Protein AF-A0A969E0C3-F1 (afdb_monomer_lite)

Foldseek 3Di:
DDPPPDCVVLVDDPVLVVVVVVVVVVVVLLVVQQPDAADAQPDDFQWKFKDFVNHTAWIDGNNRTPHHDDDDLPDQGQWIFIDGPNHTQWIDGSNHTRHHSCVNHPCVCVVVVVVRPDPPVPPPPPPPPPPDDDDDDD

Sequence (138 aa):
MSHALNLEDWSLSSSAIALLTQELEIISELAIARQRSPFPAGYTPAVIDVLFDDVLFIRSDRGQITFLRPCSPNYQPPFVKVRFDDQMALFLIQGEIVVNRIQAMAELDQLLGRLTPSPRSQSLLTSITSGDSSHGNG

Secondary structure (DSSP, 8-state):
------GGGG---HHHHHHHTT-HHHHHHHHHHHTSPPPPTT---SEEEEEETTEEEEEEETTEEEEE----TT---SEEEEEETTEEEEEEETTEEEEES-TT-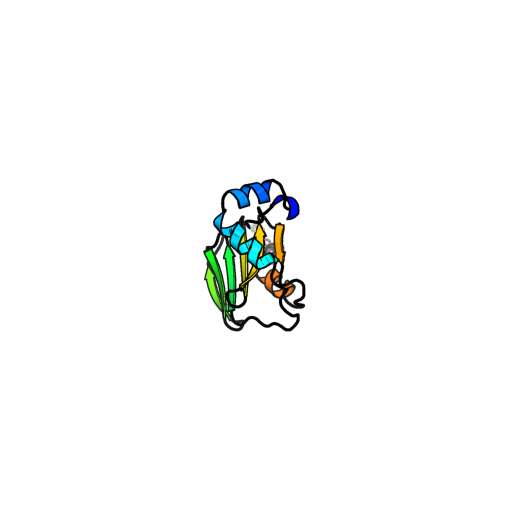TTHHHHHHHHS--GGGGSSSSSS----------

Structure (mmCIF, N/CA/C/O backbone):
data_AF-A0A969E0C3-F1
#
_entry.id   AF-A0A969E0C3-F1
#
loop_
_atom_site.group_PDB
_atom_site.id
_atom_site.type_symbol
_atom_site.label_atom_id
_atom_site.label_alt_id
_atom_site.label_comp_id
_atom_site.label_asym_id
_atom_site.label_entity_id
_atom_site.label_seq_id
_atom_site.pdbx_PDB_ins_code
_atom_site.Cartn_x
_atom_site.Cartn_y
_atom_site.Cartn_z
_atom_site.occupancy
_atom_site.B_iso_or_equiv
_atom_site.auth_seq_id
_atom_site.auth_comp_id
_atom_site.auth_asym_id
_atom_site.auth_atom_id
_atom_site.pdbx_PDB_model_num
ATOM 1 N N . MET A 1 1 ? 3.910 -27.944 10.287 1.00 35.31 1 MET A N 1
ATOM 2 C CA . MET A 1 1 ? 4.403 -27.241 11.487 1.00 35.31 1 MET A CA 1
ATOM 3 C C . MET A 1 1 ? 3.956 -25.799 11.377 1.00 35.31 1 MET A C 1
ATOM 5 O O . MET A 1 1 ? 4.486 -25.069 10.553 1.00 35.31 1 MET A O 1
ATOM 9 N N . SER A 1 2 ? 2.897 -25.443 12.096 1.00 40.50 2 SER A N 1
ATOM 10 C CA . SER A 1 2 ? 2.286 -24.117 12.053 1.00 40.50 2 SER A CA 1
ATOM 11 C C . SER A 1 2 ? 3.067 -23.220 13.008 1.00 40.50 2 SER A C 1
ATOM 13 O O . SER A 1 2 ? 2.895 -23.331 14.219 1.00 40.50 2 SER A O 1
ATOM 15 N N . HIS A 1 3 ? 3.971 -22.386 12.493 1.00 46.34 3 HIS A N 1
ATOM 16 C CA . HIS A 1 3 ? 4.475 -21.272 13.293 1.00 46.34 3 HIS A CA 1
ATOM 17 C C . HIS A 1 3 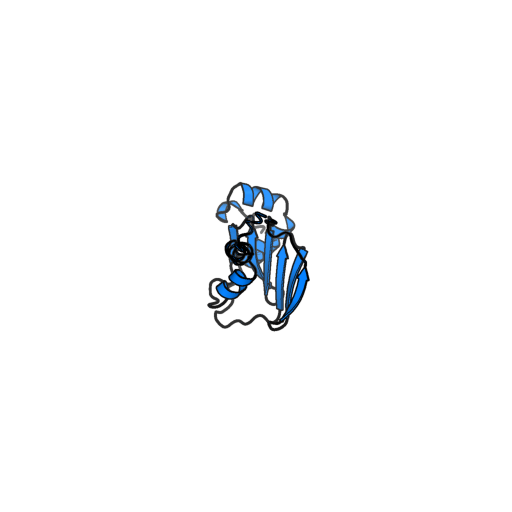? 3.271 -20.378 13.590 1.00 46.34 3 HIS A C 1
ATOM 19 O O . HIS A 1 3 ? 2.725 -19.759 12.679 1.00 46.34 3 HIS A O 1
ATOM 25 N N . ALA A 1 4 ? 2.810 -20.379 14.841 1.00 55.12 4 ALA A N 1
ATOM 26 C CA . ALA A 1 4 ? 1.848 -19.392 15.297 1.00 55.12 4 ALA A CA 1
ATOM 27 C C . ALA A 1 4 ? 2.488 -18.018 15.069 1.00 55.12 4 ALA A C 1
ATOM 29 O O . ALA A 1 4 ? 3.574 -17.745 15.580 1.00 55.12 4 ALA A O 1
ATOM 30 N N . LEU A 1 5 ? 1.869 -17.202 14.220 1.00 64.81 5 LEU A N 1
ATOM 31 C CA . LEU A 1 5 ? 2.315 -15.837 13.987 1.00 64.81 5 LEU A CA 1
ATOM 32 C C . LEU A 1 5 ? 2.094 -15.063 15.282 1.00 64.81 5 LEU A C 1
ATOM 34 O O . LEU A 1 5 ? 0.952 -14.818 15.663 1.00 64.81 5 LEU A O 1
ATOM 38 N N . ASN A 1 6 ? 3.180 -14.720 15.971 1.00 73.94 6 ASN A N 1
ATOM 39 C CA . ASN A 1 6 ? 3.102 -13.850 17.128 1.00 73.94 6 ASN A CA 1
ATOM 40 C C . ASN A 1 6 ? 3.135 -12.395 16.648 1.00 73.94 6 ASN A C 1
ATOM 42 O O . ASN A 1 6 ? 4.179 -11.883 16.245 1.00 73.94 6 ASN A O 1
ATOM 46 N N . LEU A 1 7 ? 1.967 -11.752 16.629 1.00 74.88 7 LEU A N 1
ATOM 47 C CA . LEU A 1 7 ? 1.819 -10.364 16.182 1.00 74.88 7 LEU A CA 1
ATOM 48 C C . LEU A 1 7 ? 2.530 -9.372 17.115 1.00 74.88 7 LEU A C 1
ATOM 50 O O . LEU A 1 7 ? 2.857 -8.268 16.690 1.00 74.88 7 LEU A O 1
ATOM 54 N N . GLU A 1 8 ? 2.809 -9.760 18.362 1.00 75.00 8 GLU A N 1
ATOM 55 C CA . GLU A 1 8 ? 3.522 -8.919 19.331 1.00 75.00 8 GLU A CA 1
ATOM 56 C C . GLU A 1 8 ? 4.972 -8.644 18.901 1.00 75.00 8 GLU A C 1
ATOM 58 O O . GLU A 1 8 ? 5.505 -7.562 19.149 1.00 75.00 8 GLU A O 1
ATOM 63 N N . ASP A 1 9 ? 5.582 -9.559 18.141 1.00 81.00 9 ASP A N 1
ATOM 64 C CA . ASP A 1 9 ? 6.942 -9.397 17.615 1.00 81.00 9 ASP A CA 1
ATOM 65 C C . ASP A 1 9 ? 7.014 -8.355 16.483 1.00 81.00 9 ASP A C 1
ATOM 67 O O . ASP A 1 9 ? 8.094 -7.997 16.006 1.00 81.00 9 ASP A O 1
ATOM 71 N N . TRP A 1 10 ? 5.867 -7.864 16.002 1.00 83.50 10 TRP A N 1
ATOM 72 C CA . TRP A 1 10 ? 5.806 -6.949 14.861 1.00 83.50 10 TRP A CA 1
ATOM 73 C C . TRP A 1 10 ? 5.991 -5.487 15.267 1.00 83.50 10 TRP A C 1
ATOM 75 O O . TRP A 1 10 ? 6.044 -4.633 14.385 1.00 83.50 10 TRP A O 1
ATOM 85 N N . SER A 1 11 ? 6.172 -5.216 16.568 1.00 85.25 11 SER A N 1
ATOM 86 C CA . SER A 1 11 ? 6.389 -3.871 17.123 1.00 85.25 11 SER A CA 1
ATOM 87 C C . SER A 1 11 ? 5.274 -2.883 16.756 1.00 85.25 11 SER A C 1
ATOM 89 O O . SER A 1 11 ? 5.537 -1.704 16.533 1.00 85.25 11 SER A O 1
ATOM 91 N N . LEU A 1 12 ? 4.038 -3.381 16.668 1.00 86.50 12 LEU A N 1
ATOM 92 C CA . LEU A 1 12 ? 2.846 -2.592 16.367 1.00 86.50 12 LEU A CA 1
ATOM 93 C C . LEU A 1 12 ? 2.163 -2.136 17.656 1.00 86.50 12 LEU A C 1
ATOM 95 O O . LEU A 1 12 ? 2.206 -2.830 18.676 1.00 86.50 12 LEU A O 1
ATOM 99 N N . SER A 1 13 ? 1.486 -0.992 17.604 1.00 88.88 13 SER A N 1
ATOM 100 C CA . SER A 1 13 ? 0.626 -0.553 18.698 1.00 88.88 13 SER A CA 1
ATOM 101 C C . SER A 1 13 ? -0.517 -1.540 18.959 1.00 88.88 13 SER A C 1
ATOM 103 O O . SER A 1 13 ? -0.968 -2.278 18.078 1.00 88.88 13 SER A O 1
ATOM 105 N N . SER A 1 14 ? -1.056 -1.520 20.180 1.00 88.44 14 SER A N 1
ATOM 106 C CA . SER A 1 14 ? -2.210 -2.351 20.537 1.00 88.44 14 SER A CA 1
ATOM 107 C C . SER A 1 14 ? -3.437 -2.073 19.662 1.00 88.44 14 SER A C 1
ATOM 109 O O . SER A 1 14 ? -4.209 -2.994 19.405 1.00 88.44 14 SER A O 1
ATOM 111 N N . SER A 1 15 ? -3.619 -0.838 19.176 1.00 89.31 15 SER A N 1
ATOM 112 C CA . SER A 1 15 ? -4.713 -0.507 18.256 1.00 89.31 15 SER A CA 1
ATOM 113 C C . SER A 1 15 ? -4.489 -1.095 16.866 1.00 89.31 15 SER A C 1
ATOM 115 O O . SER A 1 15 ? -5.421 -1.664 16.300 1.00 89.31 15 SER A O 1
ATOM 117 N N . ALA A 1 16 ? -3.262 -1.041 16.342 1.00 88.44 16 ALA A N 1
ATOM 118 C CA . ALA A 1 16 ? -2.919 -1.667 15.069 1.00 88.44 16 ALA A CA 1
ATOM 119 C C . ALA A 1 16 ? -3.056 -3.197 15.132 1.00 88.44 16 ALA A C 1
ATOM 121 O O . ALA A 1 16 ? -3.621 -3.799 14.219 1.00 88.44 16 ALA A O 1
ATOM 122 N N . ILE A 1 17 ? -2.625 -3.827 16.233 1.00 88.88 17 ILE A N 1
ATOM 123 C CA . ILE A 1 17 ? -2.831 -5.265 16.468 1.00 88.88 17 ILE A CA 1
ATOM 124 C C . ILE A 1 17 ? -4.328 -5.588 16.517 1.00 88.88 17 ILE A C 1
ATOM 126 O O . ILE A 1 17 ? -4.760 -6.525 15.855 1.00 88.88 17 ILE A O 1
ATOM 130 N N . ALA A 1 18 ? -5.130 -4.805 17.245 1.00 89.06 18 ALA A N 1
ATOM 131 C CA . ALA A 1 18 ? -6.572 -5.031 17.364 1.00 89.06 18 ALA A CA 1
ATOM 132 C C . ALA A 1 18 ? -7.334 -4.879 16.036 1.00 89.06 18 ALA A C 1
ATOM 134 O O . ALA A 1 18 ? -8.365 -5.523 15.850 1.00 89.06 18 ALA A O 1
ATOM 135 N N . LEU A 1 19 ? -6.860 -4.030 15.121 1.00 87.50 19 LEU A N 1
ATOM 136 C CA . LEU A 1 19 ? -7.397 -3.955 13.760 1.00 87.50 19 LEU A CA 1
ATOM 137 C C . LEU A 1 19 ? -6.968 -5.159 12.927 1.00 87.50 19 LEU A C 1
ATOM 139 O O . LEU A 1 19 ? -7.787 -5.762 12.244 1.00 87.50 19 LEU A O 1
ATOM 143 N N . LEU A 1 20 ? -5.697 -5.543 13.011 1.00 85.75 20 LEU A N 1
ATOM 144 C CA . LEU A 1 20 ? -5.169 -6.661 12.242 1.00 85.75 20 LEU A CA 1
ATOM 145 C C . LEU A 1 20 ? -5.806 -8.002 12.638 1.00 85.75 20 LEU A C 1
ATOM 147 O O . LEU A 1 20 ? -6.023 -8.854 11.782 1.00 85.75 20 LEU A O 1
ATOM 151 N N . THR A 1 21 ? -6.142 -8.196 13.915 1.00 85.31 21 THR A N 1
ATOM 152 C CA . THR A 1 21 ? -6.819 -9.414 14.388 1.00 85.31 21 THR A CA 1
ATOM 153 C C . THR A 1 21 ? -8.248 -9.558 13.868 1.00 85.31 21 THR A C 1
ATOM 155 O O . THR A 1 21 ? -8.768 -10.672 13.868 1.00 85.31 21 THR A O 1
ATOM 158 N N . GLN A 1 22 ? -8.876 -8.471 13.410 1.00 86.06 22 GLN A N 1
ATOM 159 C CA . GLN A 1 22 ? -10.184 -8.517 12.748 1.00 86.06 22 GLN A CA 1
ATOM 160 C C . GLN A 1 22 ? -10.066 -8.982 11.288 1.00 86.06 22 GLN A C 1
ATOM 162 O O . GLN A 1 22 ? -11.018 -9.541 10.754 1.00 86.06 22 GLN A O 1
ATOM 167 N N . GLU A 1 23 ? -8.882 -8.846 10.683 1.00 83.44 23 GLU A N 1
ATOM 168 C CA . GLU A 1 23 ? -8.610 -9.119 9.268 1.00 83.44 23 GLU A CA 1
ATOM 169 C C . GLU A 1 23 ? -7.601 -10.268 9.101 1.00 83.44 23 GLU A C 1
ATOM 171 O O . GLU A 1 23 ? -6.479 -10.109 8.605 1.00 83.44 23 GLU A O 1
ATOM 176 N N . LEU A 1 24 ? -7.995 -11.470 9.536 1.00 79.00 24 LEU A N 1
ATOM 177 C CA . LEU A 1 24 ? -7.110 -12.645 9.584 1.00 79.00 24 LEU A CA 1
ATOM 178 C C . LEU A 1 24 ? -6.536 -13.054 8.217 1.00 79.00 24 LEU A C 1
ATOM 180 O O . LEU A 1 24 ? -5.444 -13.623 8.151 1.00 79.00 24 LEU A O 1
ATOM 184 N N . GLU A 1 25 ? -7.246 -12.771 7.126 1.00 80.25 25 GLU A N 1
ATOM 185 C CA . GLU A 1 25 ? -6.791 -13.087 5.767 1.00 80.25 25 GLU A CA 1
ATOM 186 C C . GLU A 1 25 ? -5.523 -12.301 5.400 1.00 80.25 25 GLU A C 1
ATOM 188 O O . GLU A 1 25 ? -4.585 -12.850 4.812 1.00 80.25 25 GLU A O 1
ATOM 193 N N . ILE A 1 26 ? -5.439 -11.046 5.848 1.00 84.94 26 ILE A N 1
ATOM 194 C CA . ILE A 1 26 ? -4.307 -10.153 5.587 1.00 84.94 26 ILE A CA 1
ATOM 195 C C . ILE A 1 26 ? -3.055 -10.634 6.332 1.00 84.94 26 ILE A C 1
ATOM 197 O O . ILE A 1 26 ? -1.944 -10.539 5.808 1.00 84.94 26 ILE A O 1
ATOM 201 N N . ILE A 1 27 ? -3.205 -11.217 7.526 1.00 86.75 27 ILE A N 1
ATOM 202 C CA . ILE A 1 27 ? -2.080 -11.688 8.354 1.00 86.75 27 ILE A CA 1
ATOM 203 C C . ILE A 1 27 ? -1.182 -12.669 7.589 1.00 86.75 27 ILE A C 1
ATOM 205 O O . ILE A 1 27 ? 0.046 -12.566 7.650 1.00 86.75 27 ILE A O 1
ATOM 209 N N . SER A 1 28 ? -1.781 -13.603 6.847 1.00 85.44 28 SER A N 1
ATOM 210 C CA . SER A 1 28 ? -1.027 -14.595 6.071 1.00 85.44 28 SER A CA 1
ATOM 211 C C . SER A 1 28 ? -0.256 -13.944 4.921 1.00 85.44 28 SER A C 1
ATOM 213 O O . SER A 1 28 ? 0.912 -14.269 4.691 1.00 85.44 28 SER A O 1
ATOM 215 N N . GLU A 1 29 ? -0.876 -12.983 4.231 1.00 89.25 29 GLU A N 1
ATOM 216 C CA . GLU A 1 29 ? -0.230 -12.207 3.168 1.00 89.25 29 GLU A CA 1
ATOM 217 C C . GLU A 1 29 ? 0.970 -11.416 3.718 1.00 89.25 29 GLU A C 1
ATOM 219 O O . GLU A 1 29 ? 2.065 -11.458 3.149 1.00 89.25 29 GLU A O 1
ATOM 224 N N . LEU A 1 30 ? 0.795 -10.759 4.869 1.00 90.75 30 LEU A N 1
ATOM 225 C CA . LEU A 1 30 ? 1.839 -9.983 5.540 1.00 90.75 30 LEU A CA 1
ATOM 226 C C . LEU A 1 30 ? 2.997 -10.858 6.007 1.00 90.75 30 LEU A C 1
ATOM 228 O O . LEU A 1 30 ? 4.156 -10.494 5.803 1.00 90.75 30 LEU A O 1
ATOM 232 N N . ALA A 1 31 ? 2.711 -12.024 6.586 1.00 88.75 31 ALA A N 1
ATOM 233 C CA . ALA A 1 31 ? 3.739 -12.967 7.012 1.00 88.75 31 ALA A CA 1
ATOM 234 C C . ALA A 1 31 ? 4.631 -13.400 5.841 1.00 88.75 31 ALA A C 1
ATOM 236 O O . ALA A 1 31 ? 5.857 -13.407 5.964 1.00 88.75 31 ALA A O 1
ATOM 237 N N . ILE A 1 32 ? 4.025 -13.697 4.687 1.00 89.12 32 ILE A N 1
ATOM 238 C CA . ILE A 1 32 ? 4.754 -14.038 3.461 1.00 89.12 32 ILE A CA 1
ATOM 239 C C . ILE A 1 32 ? 5.558 -12.832 2.967 1.00 89.12 32 ILE A C 1
ATOM 241 O O . ILE A 1 32 ? 6.730 -12.974 2.619 1.00 89.12 32 ILE A O 1
ATOM 245 N N . ALA A 1 33 ? 4.961 -11.640 2.935 1.00 90.81 33 ALA A N 1
ATOM 246 C CA . ALA A 1 33 ? 5.620 -10.436 2.441 1.00 90.81 33 ALA A CA 1
ATOM 247 C C . ALA A 1 33 ? 6.827 -10.025 3.303 1.00 90.81 33 ALA A C 1
ATOM 249 O O . ALA A 1 33 ? 7.864 -9.670 2.745 1.00 90.81 33 ALA A O 1
ATOM 250 N N . ARG A 1 34 ? 6.740 -10.137 4.637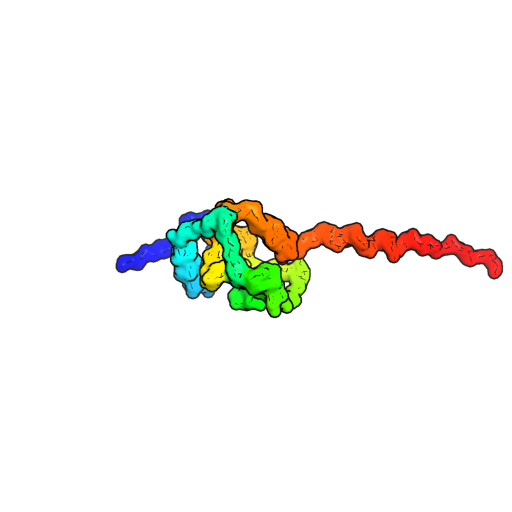 1.00 89.12 34 ARG A N 1
ATOM 251 C CA . ARG A 1 34 ? 7.844 -9.837 5.574 1.00 89.12 34 ARG A CA 1
ATOM 252 C C . ARG A 1 34 ? 9.054 -10.756 5.401 1.00 89.12 34 ARG A C 1
ATOM 254 O O . ARG A 1 34 ? 10.166 -10.348 5.713 1.00 89.12 34 ARG A O 1
ATOM 261 N N . GLN A 1 35 ? 8.853 -11.977 4.908 1.00 90.25 35 GLN A N 1
ATOM 262 C CA . GLN A 1 35 ? 9.943 -12.925 4.644 1.00 90.25 35 GLN A CA 1
ATOM 263 C C . GLN A 1 35 ? 10.649 -12.673 3.304 1.00 90.25 35 GLN A C 1
ATOM 265 O O . GLN A 1 35 ? 11.711 -13.240 3.050 1.00 90.25 35 GLN A O 1
ATOM 270 N N . ARG A 1 36 ? 10.078 -11.842 2.423 1.00 90.88 36 ARG A N 1
ATOM 271 C CA . ARG A 1 36 ? 10.688 -11.528 1.128 1.00 90.88 36 ARG A CA 1
ATOM 272 C C . ARG A 1 36 ? 11.756 -10.458 1.284 1.00 90.88 36 ARG A C 1
ATOM 274 O O . ARG A 1 36 ? 11.586 -9.488 2.018 1.00 90.88 36 ARG A O 1
ATOM 281 N N . SER A 1 37 ? 12.824 -10.589 0.503 1.00 90.19 37 SER A N 1
ATOM 282 C CA . SER A 1 37 ? 13.848 -9.552 0.418 1.00 90.19 37 SER A CA 1
ATOM 283 C C . SER A 1 37 ? 13.254 -8.213 -0.052 1.00 90.19 37 SER A C 1
ATOM 285 O O . SER A 1 37 ? 12.288 -8.197 -0.836 1.00 90.19 37 SER A O 1
ATOM 287 N N . PRO A 1 38 ? 13.839 -7.087 0.392 1.00 91.38 38 PRO A N 1
ATOM 288 C CA . PRO A 1 38 ? 13.561 -5.780 -0.183 1.00 91.38 38 PRO A CA 1
ATOM 289 C C . PRO A 1 38 ? 13.801 -5.765 -1.696 1.00 91.38 38 PRO A C 1
ATOM 291 O O . PRO A 1 38 ? 14.619 -6.525 -2.220 1.00 91.38 38 PRO A O 1
ATOM 294 N N . PHE A 1 39 ? 13.096 -4.883 -2.395 1.00 90.81 39 PHE A N 1
ATOM 295 C CA . PHE A 1 39 ? 13.367 -4.590 -3.792 1.00 90.81 39 PHE A CA 1
ATOM 296 C C . PHE A 1 39 ? 14.760 -3.954 -3.941 1.00 90.81 39 PHE A C 1
ATOM 298 O O . PHE A 1 39 ? 15.157 -3.144 -3.099 1.00 90.81 39 PHE A O 1
ATOM 305 N N . PRO A 1 40 ? 15.517 -4.306 -4.996 1.00 89.81 40 PRO A N 1
ATOM 306 C CA . PRO A 1 40 ? 16.804 -3.681 -5.285 1.00 89.81 40 PRO A CA 1
ATOM 307 C C . PRO A 1 40 ? 16.685 -2.168 -5.506 1.00 89.81 40 PRO A C 1
ATOM 309 O O . PRO A 1 40 ? 15.673 -1.689 -6.008 1.00 89.81 40 PRO A O 1
ATOM 312 N N . ALA A 1 41 ? 17.755 -1.418 -5.231 1.00 85.69 41 ALA A N 1
ATOM 313 C CA . ALA A 1 41 ? 17.757 0.043 -5.358 1.00 85.69 41 ALA A CA 1
ATOM 314 C C . ALA A 1 41 ? 17.414 0.559 -6.770 1.00 85.69 41 ALA A C 1
ATOM 316 O O . ALA A 1 41 ? 16.765 1.591 -6.902 1.00 85.69 41 ALA A O 1
ATOM 317 N N . GLY A 1 42 ? 17.832 -0.167 -7.814 1.00 86.50 42 GLY A N 1
ATOM 318 C CA . GLY A 1 42 ? 17.555 0.164 -9.218 1.00 86.50 42 GLY A CA 1
ATOM 319 C C . GLY A 1 42 ? 16.292 -0.487 -9.785 1.00 86.50 42 GLY A C 1
ATOM 320 O O . GLY A 1 42 ? 16.123 -0.525 -11.000 1.00 86.50 42 GLY A O 1
ATOM 321 N N . TYR A 1 43 ? 15.443 -1.074 -8.941 1.00 89.12 43 TYR A N 1
ATOM 322 C CA . TYR A 1 43 ? 14.208 -1.692 -9.403 1.00 89.12 43 TYR A CA 1
ATOM 323 C C . TYR A 1 43 ? 13.197 -0.624 -9.831 1.00 89.12 43 TYR A C 1
ATOM 325 O O . TYR A 1 43 ? 12.847 0.264 -9.057 1.00 89.12 43 TYR A O 1
ATOM 333 N N . THR A 1 44 ? 12.705 -0.735 -11.063 1.00 90.00 44 THR A N 1
ATOM 334 C CA . THR A 1 44 ? 11.652 0.129 -11.598 1.00 90.00 44 THR A CA 1
ATOM 335 C C . THR A 1 44 ? 10.397 -0.712 -11.819 1.00 90.00 44 THR A C 1
ATOM 337 O O . THR A 1 44 ? 10.403 -1.549 -12.724 1.00 90.00 44 THR A O 1
ATOM 340 N N . PRO A 1 45 ? 9.335 -0.528 -11.015 1.00 92.31 45 PRO A N 1
ATOM 341 C CA . PRO A 1 45 ? 8.101 -1.280 -11.199 1.00 92.31 45 PRO A CA 1
ATOM 342 C C . PRO A 1 45 ? 7.418 -0.880 -12.508 1.00 92.31 45 PRO A C 1
ATOM 344 O O . PRO A 1 45 ? 7.352 0.305 -12.849 1.00 92.31 45 PRO A O 1
ATOM 347 N N . ALA A 1 46 ? 6.881 -1.863 -13.231 1.00 94.12 46 ALA A N 1
ATOM 348 C CA . ALA A 1 46 ? 6.041 -1.595 -14.391 1.00 94.12 46 ALA A CA 1
ATOM 349 C C . ALA A 1 46 ? 4.641 -1.169 -13.945 1.00 94.12 46 ALA A C 1
ATOM 351 O O . ALA A 1 46 ? 4.083 -0.237 -14.511 1.00 94.12 46 ALA A O 1
ATOM 352 N N . VAL A 1 47 ? 4.094 -1.802 -12.910 1.00 95.75 47 VAL A N 1
ATOM 353 C CA . VAL A 1 47 ? 2.782 -1.479 -12.349 1.00 95.75 47 VAL A CA 1
ATOM 354 C C . VAL A 1 47 ? 2.921 -1.103 -10.882 1.00 95.75 47 VAL A C 1
ATOM 356 O O . VAL A 1 47 ? 3.573 -1.804 -10.107 1.00 95.75 47 VAL A O 1
ATOM 359 N N . ILE A 1 48 ? 2.273 -0.005 -10.496 1.00 95.75 48 ILE A N 1
ATOM 360 C CA . ILE A 1 48 ? 2.139 0.418 -9.102 1.00 95.75 48 ILE A CA 1
ATOM 361 C C . ILE A 1 48 ? 0.658 0.511 -8.767 1.00 95.75 48 ILE A C 1
ATOM 363 O O . ILE A 1 48 ? -0.051 1.315 -9.371 1.00 95.75 48 ILE A O 1
ATOM 367 N N . ASP A 1 49 ? 0.230 -0.239 -7.758 1.00 96.94 49 ASP A N 1
ATOM 368 C CA . ASP A 1 49 ? -1.109 -0.134 -7.188 1.00 96.94 49 ASP A CA 1
ATOM 369 C C . ASP A 1 49 ? -1.043 0.411 -5.767 1.00 96.94 49 ASP A C 1
ATOM 371 O O . ASP A 1 49 ? -0.269 -0.078 -4.941 1.00 96.94 49 ASP A O 1
ATOM 375 N N . VAL A 1 50 ? -1.894 1.390 -5.471 1.00 94.88 50 VAL A N 1
ATOM 376 C CA . VAL A 1 50 ? -2.153 1.871 -4.112 1.00 94.88 50 VAL A CA 1
ATOM 377 C C . VAL A 1 50 ? -3.587 1.529 -3.757 1.00 94.88 50 VAL A C 1
ATOM 379 O O . VAL A 1 50 ? -4.530 1.956 -4.435 1.00 94.88 50 VAL A O 1
ATOM 382 N N . LEU A 1 51 ? -3.736 0.752 -2.692 1.00 94.88 51 LEU A N 1
ATOM 383 C CA . LEU A 1 51 ? -5.013 0.304 -2.179 1.00 94.88 51 LEU A CA 1
ATOM 384 C C . LEU A 1 51 ? -5.225 0.849 -0.770 1.00 94.88 51 LEU A C 1
ATOM 386 O O . LEU A 1 51 ? -4.309 0.823 0.056 1.00 94.88 51 LEU A O 1
ATOM 390 N N . PHE A 1 52 ? -6.444 1.309 -0.511 1.00 93.38 52 PHE A N 1
ATOM 391 C CA . PHE A 1 52 ? -6.927 1.649 0.822 1.00 93.38 52 PHE A CA 1
ATOM 392 C C . PHE A 1 52 ? -8.024 0.660 1.181 1.00 93.38 52 PHE A C 1
ATOM 394 O O . PHE A 1 52 ? -8.961 0.507 0.400 1.00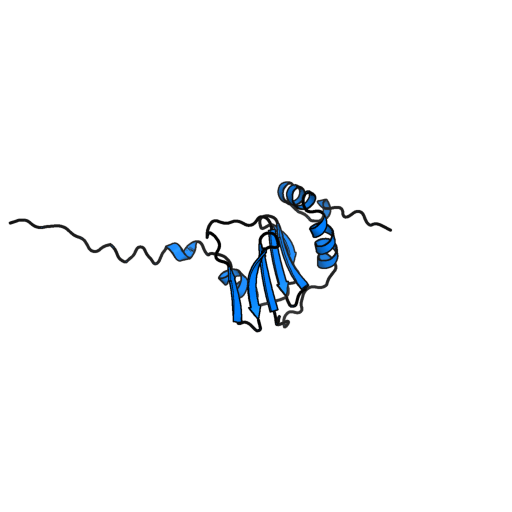 93.38 52 PHE A O 1
ATOM 401 N N . ASP A 1 53 ? -7.882 -0.033 2.310 1.00 89.44 53 ASP A N 1
ATOM 402 C CA . ASP A 1 53 ? -8.820 -1.079 2.747 1.00 89.44 53 ASP A CA 1
ATOM 403 C C . ASP A 1 53 ? -9.119 -2.099 1.623 1.00 89.44 53 ASP A C 1
ATOM 405 O O . ASP A 1 53 ? -10.267 -2.402 1.310 1.00 89.44 53 ASP A O 1
ATOM 409 N N . ASP A 1 54 ? -8.059 -2.540 0.930 1.00 90.00 54 ASP A N 1
ATOM 410 C CA . ASP A 1 54 ? -8.090 -3.426 -0.251 1.00 90.00 54 ASP A CA 1
ATOM 411 C C . ASP A 1 54 ? -8.872 -2.920 -1.479 1.00 90.00 54 ASP A C 1
ATOM 413 O O . ASP A 1 54 ? -8.972 -3.598 -2.505 1.00 90.00 54 ASP A O 1
ATOM 417 N N . VAL A 1 55 ? -9.330 -1.671 -1.459 1.00 92.75 55 VAL A N 1
ATOM 418 C CA . VAL A 1 55 ? -9.918 -0.997 -2.615 1.00 92.75 55 VAL A CA 1
ATOM 419 C C . VAL A 1 55 ? -8.826 -0.275 -3.394 1.00 92.75 55 VAL A C 1
ATOM 421 O O . VAL A 1 55 ? -8.092 0.538 -2.844 1.00 92.75 55 VAL A O 1
ATOM 424 N N . LEU A 1 56 ? -8.736 -0.516 -4.705 1.00 95.44 56 LEU A N 1
ATOM 425 C CA . LEU A 1 56 ? -7.812 0.212 -5.576 1.00 95.44 56 LEU A CA 1
ATOM 426 C C . LEU A 1 56 ? -8.192 1.700 -5.642 1.00 95.44 56 LEU A C 1
ATOM 428 O O . LEU A 1 56 ? -9.305 2.049 -6.062 1.00 95.44 56 LEU A O 1
ATOM 432 N N . PHE A 1 57 ? -7.248 2.567 -5.271 1.00 94.56 57 PHE A N 1
ATOM 433 C CA . PHE A 1 57 ? -7.370 4.020 -5.398 1.00 94.56 57 PHE A CA 1
ATOM 434 C C . PHE A 1 57 ? -6.500 4.580 -6.509 1.00 94.56 57 PHE A C 1
ATOM 436 O O . PHE A 1 57 ? -6.929 5.497 -7.204 1.00 94.56 57 PHE A O 1
ATOM 443 N N . ILE A 1 58 ? -5.302 4.036 -6.697 1.00 94.50 58 ILE A N 1
ATOM 444 C CA . ILE A 1 58 ? -4.355 4.539 -7.690 1.00 94.50 58 ILE A CA 1
ATOM 445 C C . ILE A 1 58 ? -3.754 3.350 -8.413 1.00 94.50 58 ILE A C 1
ATOM 447 O O . ILE A 1 58 ? -3.276 2.426 -7.760 1.00 94.50 58 ILE A O 1
ATOM 451 N N . ARG A 1 59 ? -3.746 3.400 -9.745 1.00 95.75 59 ARG A N 1
ATOM 452 C CA . ARG A 1 59 ? -2.916 2.530 -10.578 1.00 95.75 59 ARG A CA 1
ATOM 453 C C . ARG A 1 59 ? -2.039 3.377 -11.474 1.00 95.75 59 ARG A C 1
ATOM 455 O O . ARG A 1 59 ? -2.525 4.290 -12.144 1.00 95.75 59 ARG A O 1
ATOM 462 N N . SER A 1 60 ? -0.761 3.039 -11.503 1.00 94.06 60 SER A N 1
ATOM 463 C CA . SER A 1 60 ? 0.201 3.521 -12.483 1.00 94.06 60 SER A CA 1
ATOM 464 C C . SER A 1 60 ? 0.681 2.350 -13.331 1.00 94.06 60 SER A C 1
ATOM 466 O O . SER A 1 60 ? 1.013 1.303 -12.782 1.00 94.06 60 SER A O 1
ATOM 468 N N . ASP A 1 61 ? 0.719 2.531 -14.647 1.00 94.06 61 ASP A N 1
ATOM 469 C CA . ASP A 1 61 ? 1.321 1.606 -15.607 1.00 94.06 61 ASP A CA 1
ATOM 470 C C . ASP A 1 61 ? 2.448 2.342 -16.340 1.00 94.06 61 ASP A C 1
ATOM 472 O O . ASP A 1 61 ? 2.246 3.408 -16.928 1.00 94.06 61 ASP A O 1
ATOM 476 N N . ARG A 1 62 ? 3.666 1.811 -16.235 1.00 90.81 62 ARG A N 1
ATOM 477 C CA . ARG A 1 62 ? 4.917 2.355 -16.783 1.00 90.81 62 ARG A CA 1
ATOM 478 C C . ARG A 1 62 ? 5.102 3.839 -16.466 1.00 90.81 62 ARG A C 1
ATOM 480 O O . ARG A 1 62 ? 5.484 4.636 -17.320 1.00 90.81 62 ARG A O 1
ATOM 487 N N . GLY A 1 63 ? 4.815 4.204 -15.217 1.00 86.06 63 GLY A N 1
ATOM 488 C CA . GLY A 1 63 ? 4.956 5.569 -14.708 1.00 86.06 63 GLY A CA 1
ATOM 489 C C . GLY A 1 63 ? 3.798 6.512 -15.052 1.00 86.06 63 GLY A C 1
ATOM 490 O O . GLY A 1 63 ? 3.832 7.667 -14.631 1.00 86.06 63 GLY A O 1
ATOM 491 N N . GLN A 1 64 ? 2.772 6.052 -15.772 1.00 88.19 64 GLN A N 1
ATOM 492 C CA . GLN A 1 64 ? 1.582 6.842 -16.083 1.00 88.19 64 GLN A CA 1
ATOM 493 C C . GLN A 1 64 ? 0.405 6.413 -15.215 1.00 88.19 64 GLN A C 1
ATOM 495 O O . GLN A 1 64 ? 0.060 5.236 -15.174 1.00 88.19 64 GLN A O 1
ATOM 500 N N . ILE A 1 65 ? -0.257 7.368 -14.558 1.00 91.88 65 ILE A N 1
ATOM 501 C CA . ILE A 1 65 ? -1.478 7.087 -13.794 1.00 91.88 65 ILE A CA 1
ATOM 502 C C . ILE A 1 65 ? -2.588 6.703 -14.777 1.00 91.88 65 ILE A C 1
ATOM 504 O O . ILE A 1 65 ? -3.050 7.534 -15.555 1.00 91.88 65 ILE A O 1
ATOM 508 N N . THR A 1 66 ? -3.021 5.447 -14.726 1.00 94.00 66 THR A N 1
ATOM 509 C CA . THR A 1 66 ? -4.098 4.902 -15.566 1.00 94.00 66 THR A CA 1
ATOM 510 C C . THR A 1 66 ? -5.426 4.820 -14.824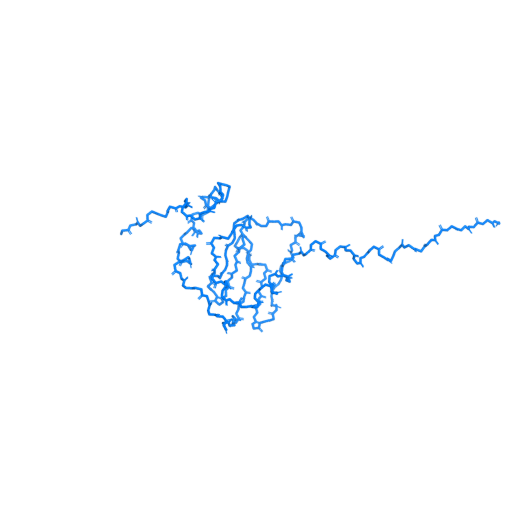 1.00 94.00 66 THR A C 1
ATOM 512 O O . THR A 1 66 ? -6.481 4.766 -15.454 1.00 94.00 66 THR A O 1
ATOM 515 N N . PHE A 1 67 ? -5.398 4.850 -13.491 1.00 94.06 67 PHE A N 1
ATOM 516 C CA . PHE A 1 67 ? -6.592 4.885 -12.657 1.00 94.06 67 PHE A CA 1
ATOM 517 C C . PHE A 1 67 ? -6.367 5.762 -11.429 1.00 94.06 67 PHE A C 1
ATOM 519 O O . PHE A 1 67 ? -5.342 5.652 -10.754 1.00 94.06 67 PHE A O 1
ATOM 526 N N . LEU A 1 68 ? -7.361 6.595 -11.124 1.00 93.69 68 LEU A N 1
ATOM 527 C CA . LEU A 1 68 ? -7.394 7.425 -9.930 1.00 93.69 68 LEU A CA 1
ATOM 528 C C . LEU A 1 68 ? -8.829 7.511 -9.408 1.00 93.69 68 LEU A C 1
ATOM 530 O O . LEU A 1 68 ? -9.723 8.016 -10.088 1.00 93.69 68 LEU A O 1
ATOM 534 N N . ARG A 1 69 ? -9.043 7.037 -8.184 1.00 91.50 69 ARG A N 1
ATOM 535 C CA . ARG A 1 69 ? -10.302 7.169 -7.456 1.00 91.50 69 ARG A CA 1
ATOM 536 C C . ARG A 1 69 ? -10.235 8.411 -6.562 1.00 91.50 69 ARG A C 1
ATOM 538 O O . ARG A 1 69 ? -9.288 8.532 -5.783 1.00 91.50 69 ARG A O 1
ATOM 545 N N . PRO A 1 70 ? -11.226 9.316 -6.616 1.00 89.06 70 PRO A N 1
ATOM 546 C CA . PRO A 1 70 ? -11.279 10.435 -5.688 1.00 89.06 70 PRO A CA 1
ATOM 547 C C . PRO A 1 70 ? -11.502 9.933 -4.254 1.00 89.06 70 PRO A C 1
ATOM 549 O O . PRO A 1 70 ? -12.284 9.012 -4.018 1.00 89.06 70 PRO A O 1
ATOM 552 N N . CYS A 1 71 ? -10.832 10.562 -3.293 1.00 86.19 71 CYS A N 1
ATOM 553 C CA . CYS A 1 71 ? -11.043 10.356 -1.863 1.00 86.19 71 CYS A CA 1
ATOM 554 C C . CYS A 1 71 ? -11.166 11.709 -1.160 1.00 86.19 71 CYS A C 1
ATOM 556 O O . CYS A 1 71 ? -10.737 12.738 -1.688 1.00 86.19 71 CYS A O 1
ATOM 558 N N . SER A 1 72 ? -11.773 11.718 0.028 1.00 87.31 72 SER A N 1
ATOM 559 C CA . SER A 1 72 ? -11.774 12.919 0.863 1.00 87.31 72 SER A CA 1
ATOM 560 C C . SER A 1 72 ? -10.335 13.252 1.274 1.00 87.31 72 SER A C 1
ATOM 562 O O . SER A 1 72 ? -9.615 12.346 1.692 1.00 87.31 72 SER A O 1
ATOM 564 N N . PRO A 1 73 ? -9.914 14.529 1.245 1.00 77.81 73 PRO A N 1
ATOM 565 C CA . PRO A 1 73 ? -8.578 14.92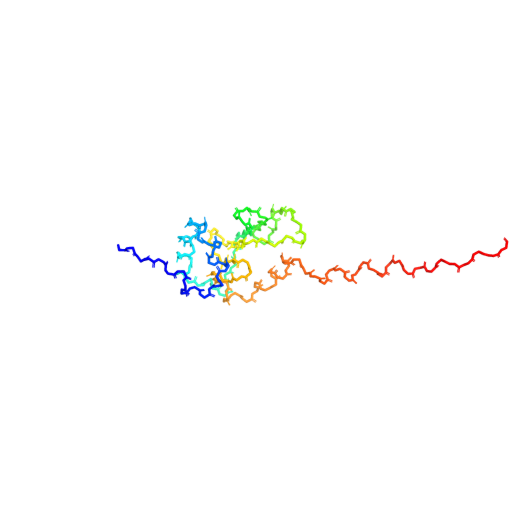2 1.700 1.00 77.81 73 PRO A CA 1
ATOM 566 C C . PRO A 1 73 ? -8.352 14.644 3.195 1.00 77.81 73 PRO A C 1
ATOM 568 O O . PRO A 1 73 ? -7.210 14.581 3.637 1.00 77.81 73 PRO A O 1
ATOM 571 N N . ASN A 1 74 ? -9.431 14.462 3.962 1.00 84.94 74 ASN A N 1
ATOM 572 C CA . ASN A 1 74 ? -9.387 14.140 5.389 1.00 84.94 74 ASN A CA 1
ATOM 573 C C . ASN A 1 74 ? -9.553 12.638 5.665 1.00 84.94 74 ASN A C 1
ATOM 575 O O . ASN A 1 74 ? -9.643 12.238 6.824 1.00 84.94 74 ASN A O 1
ATOM 579 N N . TYR A 1 75 ? -9.664 11.807 4.626 1.00 85.44 75 TYR A N 1
ATOM 580 C CA . TYR A 1 75 ? -9.773 10.368 4.806 1.00 85.44 75 TYR A CA 1
ATOM 581 C C . TYR A 1 75 ? -8.421 9.799 5.238 1.00 85.44 75 TYR A C 1
ATOM 583 O O . TYR A 1 75 ? -7.412 9.972 4.558 1.00 85.44 75 TYR A O 1
ATOM 591 N N . GLN A 1 76 ? -8.421 9.121 6.382 1.00 85.88 76 GLN A N 1
ATOM 592 C CA . GLN A 1 76 ? -7.268 8.406 6.912 1.00 85.88 76 GLN A CA 1
ATOM 593 C C . GLN A 1 76 ? -7.589 6.913 6.862 1.00 85.88 76 GLN A C 1
ATOM 595 O O . GLN A 1 76 ? -8.298 6.423 7.745 1.00 85.88 76 GLN A O 1
ATOM 600 N N . PRO A 1 77 ? -7.154 6.200 5.812 1.00 88.38 77 PRO A N 1
ATOM 601 C CA . PRO A 1 77 ? -7.448 4.783 5.689 1.00 88.38 77 PRO A CA 1
ATOM 602 C C . PRO A 1 77 ? -6.739 3.993 6.799 1.00 88.38 77 PRO A C 1
ATOM 604 O O . PRO A 1 77 ? -5.546 4.222 7.039 1.00 88.38 77 PRO A O 1
ATOM 607 N N . PRO A 1 78 ? -7.434 3.067 7.484 1.00 89.50 78 PRO A N 1
ATOM 608 C CA . PRO A 1 78 ? -6.807 2.207 8.474 1.00 89.50 78 PRO A CA 1
ATOM 609 C C . PRO A 1 78 ? -5.771 1.285 7.831 1.00 89.50 78 PRO A C 1
ATOM 611 O O . PRO A 1 78 ? -4.738 1.051 8.455 1.00 89.50 78 PRO A O 1
ATOM 614 N N . PHE A 1 79 ? -5.980 0.837 6.589 1.00 92.31 79 PHE A N 1
ATOM 615 C CA . PHE A 1 79 ? -5.008 0.036 5.851 1.00 92.31 79 PHE A CA 1
ATOM 616 C C . PHE A 1 79 ? -4.539 0.738 4.581 1.00 92.31 79 PHE A C 1
ATOM 618 O O . PHE A 1 79 ? -5.342 1.145 3.743 1.00 92.31 79 PHE A O 1
ATOM 625 N N . VAL A 1 80 ? -3.221 0.812 4.393 1.00 93.69 80 VAL A N 1
ATOM 626 C CA . VAL A 1 80 ? -2.614 1.257 3.131 1.00 93.69 80 VAL A CA 1
ATOM 627 C C . VAL A 1 80 ? -1.719 0.155 2.601 1.00 93.69 80 VAL A C 1
ATOM 629 O O . VAL A 1 80 ? -0.752 -0.234 3.252 1.00 93.69 80 VAL A O 1
ATOM 632 N N . LYS A 1 81 ? -2.004 -0.319 1.390 1.00 95.12 81 LYS A N 1
ATOM 633 C CA . LYS A 1 81 ? -1.222 -1.345 0.698 1.00 95.12 81 LYS A CA 1
ATOM 634 C C . LYS A 1 81 ? -0.672 -0.760 -0.594 1.00 95.12 81 LYS A C 1
ATOM 636 O O . LYS A 1 81 ? -1.423 -0.234 -1.410 1.00 95.12 81 LYS A O 1
ATOM 641 N N . VAL A 1 82 ? 0.637 -0.872 -0.795 1.00 95.50 82 VAL A N 1
ATOM 642 C CA . VAL A 1 82 ? 1.292 -0.540 -2.066 1.00 95.50 82 VAL A CA 1
ATOM 643 C C . VAL A 1 82 ? 1.832 -1.821 -2.674 1.00 95.50 82 VAL A C 1
ATOM 645 O O . VAL A 1 82 ? 2.573 -2.560 -2.016 1.00 95.50 82 VAL A O 1
ATOM 648 N N . ARG A 1 83 ? 1.480 -2.086 -3.932 1.00 96.31 83 ARG A N 1
ATOM 649 C CA . ARG A 1 83 ? 1.984 -3.226 -4.700 1.00 96.31 83 ARG A CA 1
ATOM 650 C C . ARG A 1 83 ? 2.805 -2.747 -5.886 1.00 96.31 83 ARG A C 1
ATOM 652 O O . ARG A 1 83 ? 2.398 -1.822 -6.581 1.00 96.31 83 ARG A O 1
ATOM 659 N N . PHE A 1 84 ? 3.929 -3.412 -6.113 1.00 95.56 84 PHE A N 1
ATOM 660 C CA . PHE A 1 84 ? 4.771 -3.281 -7.298 1.00 95.56 84 PHE A CA 1
ATOM 661 C C . PHE A 1 84 ? 4.739 -4.598 -8.060 1.00 95.56 84 PHE A C 1
ATOM 663 O O . PHE A 1 84 ? 5.056 -5.633 -7.473 1.00 95.56 84 PHE A O 1
ATOM 670 N N . ASP A 1 85 ? 4.330 -4.564 -9.329 1.00 95.81 85 ASP A N 1
ATOM 671 C CA . ASP A 1 85 ? 4.209 -5.745 -10.198 1.00 95.81 85 ASP A CA 1
ATOM 672 C C . ASP A 1 85 ? 3.526 -6.926 -9.477 1.00 95.81 85 ASP A C 1
ATOM 674 O O . ASP A 1 85 ? 4.087 -8.012 -9.326 1.00 95.81 85 ASP A O 1
ATOM 678 N N . ASP A 1 86 ? 2.331 -6.666 -8.935 1.00 93.88 86 ASP A N 1
ATOM 679 C CA . ASP A 1 86 ? 1.514 -7.602 -8.151 1.00 93.88 86 ASP A CA 1
ATOM 680 C C . ASP A 1 86 ? 2.116 -8.096 -6.824 1.00 93.88 86 ASP A C 1
ATOM 682 O O . ASP A 1 86 ? 1.500 -8.901 -6.119 1.00 93.88 86 ASP A O 1
ATOM 686 N N . GLN A 1 87 ? 3.260 -7.580 -6.390 1.00 94.62 87 GLN A N 1
ATOM 687 C CA . GLN A 1 87 ? 3.863 -7.937 -5.110 1.00 94.62 87 GLN A CA 1
ATOM 688 C C . GLN A 1 87 ? 3.699 -6.826 -4.082 1.00 94.62 87 GLN A C 1
ATOM 690 O O . GLN A 1 87 ? 3.980 -5.666 -4.365 1.00 94.62 87 GLN A O 1
ATOM 695 N N . MET A 1 88 ? 3.334 -7.182 -2.849 1.00 94.94 88 MET A N 1
ATOM 696 C CA . MET A 1 88 ? 3.300 -6.225 -1.744 1.00 94.94 88 MET A CA 1
ATOM 697 C C . MET A 1 88 ? 4.689 -5.616 -1.517 1.00 94.94 88 MET A C 1
ATOM 699 O O . MET A 1 88 ? 5.663 -6.335 -1.270 1.00 94.94 88 MET A O 1
ATOM 703 N N . ALA A 1 89 ? 4.761 -4.294 -1.621 1.00 94.56 89 ALA A N 1
ATOM 704 C CA . ALA A 1 89 ? 5.972 -3.499 -1.482 1.00 94.56 89 ALA A CA 1
ATOM 705 C C . ALA A 1 89 ? 5.980 -2.715 -0.165 1.00 94.56 89 ALA A C 1
ATOM 707 O O . ALA A 1 89 ? 6.998 -2.681 0.529 1.00 94.56 89 ALA A O 1
ATOM 708 N N . LEU A 1 90 ? 4.829 -2.159 0.210 1.00 94.12 90 LEU A N 1
ATOM 709 C CA . LEU A 1 90 ? 4.607 -1.475 1.480 1.00 94.12 90 LEU A CA 1
ATOM 710 C C . LEU A 1 90 ? 3.233 -1.861 2.028 1.00 94.12 90 LEU A C 1
ATOM 712 O O . LEU A 1 90 ? 2.271 -1.966 1.265 1.00 94.12 90 LEU A O 1
ATOM 716 N N . PHE A 1 91 ? 3.140 -2.030 3.342 1.00 93.88 91 PHE A N 1
ATOM 717 C CA . PHE A 1 91 ? 1.860 -2.127 4.033 1.00 93.88 91 PHE A CA 1
ATOM 718 C C . PHE A 1 91 ? 1.899 -1.341 5.338 1.00 93.88 91 PHE A C 1
ATOM 720 O O . PHE A 1 91 ? 2.824 -1.524 6.137 1.00 93.88 91 PHE A O 1
ATOM 727 N N . LEU A 1 92 ? 0.895 -0.487 5.533 1.00 92.19 92 LEU A N 1
ATOM 728 C CA . LEU A 1 92 ? 0.706 0.333 6.721 1.00 92.19 92 LEU A CA 1
ATOM 729 C C . LEU A 1 92 ? -0.618 -0.010 7.406 1.00 92.19 92 LEU A C 1
ATOM 731 O O . LEU A 1 92 ? -1.628 -0.201 6.725 1.00 92.19 92 LEU A O 1
ATOM 735 N N . ILE A 1 93 ? -0.619 0.012 8.738 1.00 91.12 93 ILE A N 1
ATOM 736 C CA . ILE A 1 93 ? -1.824 -0.031 9.575 1.00 91.12 93 ILE A CA 1
ATOM 737 C C . ILE A 1 93 ? -1.847 1.233 10.422 1.00 91.12 93 ILE A C 1
ATOM 739 O O . ILE A 1 93 ? -0.928 1.453 11.200 1.00 91.12 93 ILE A O 1
ATOM 743 N N . GLN A 1 94 ? -2.858 2.085 10.260 1.00 88.06 94 GLN A N 1
ATOM 744 C CA . GLN A 1 94 ? -2.958 3.382 10.949 1.00 88.06 94 GLN A CA 1
ATOM 745 C C . GLN A 1 94 ? -1.681 4.242 10.830 1.00 88.06 94 GLN A C 1
ATOM 747 O O . GLN A 1 94 ? -1.330 4.997 11.732 1.00 88.06 94 GLN A O 1
ATOM 752 N N . GLY A 1 95 ? -0.966 4.123 9.708 1.00 85.31 95 GLY A N 1
ATOM 753 C CA . GLY A 1 95 ? 0.313 4.804 9.476 1.00 85.31 95 GLY A CA 1
ATOM 754 C C . GLY A 1 95 ? 1.549 4.081 10.028 1.00 85.31 95 GLY A C 1
ATOM 755 O O . GLY A 1 95 ? 2.665 4.487 9.712 1.00 85.31 95 GLY A O 1
ATOM 756 N N . GLU A 1 96 ? 1.392 2.991 10.780 1.00 88.06 96 GLU A N 1
ATOM 757 C CA . GLU A 1 96 ? 2.497 2.151 11.250 1.00 88.06 96 GLU A CA 1
ATOM 758 C C . GLU A 1 96 ? 2.937 1.162 10.169 1.00 88.06 96 GLU A C 1
ATOM 760 O O . GLU A 1 96 ? 2.117 0.478 9.557 1.00 88.06 96 GLU A O 1
ATOM 765 N N . ILE A 1 97 ? 4.245 1.063 9.934 1.00 89.44 97 ILE A N 1
ATOM 766 C CA . ILE A 1 97 ? 4.819 0.199 8.898 1.00 89.44 97 ILE A CA 1
ATOM 767 C C . ILE A 1 97 ? 4.834 -1.259 9.365 1.00 89.44 97 ILE A C 1
ATOM 769 O O . ILE A 1 97 ? 5.558 -1.613 10.292 1.00 89.44 97 ILE A O 1
ATOM 773 N N . VAL A 1 98 ? 4.131 -2.134 8.642 1.00 91.56 98 VAL A N 1
ATOM 774 C CA . VAL A 1 98 ? 4.185 -3.592 8.857 1.00 91.56 98 VAL A CA 1
ATOM 775 C C . VAL A 1 98 ? 5.088 -4.280 7.840 1.00 91.56 98 VAL A C 1
ATOM 777 O O . VAL A 1 98 ? 5.801 -5.227 8.168 1.00 91.56 98 VAL A O 1
ATOM 780 N N . VAL A 1 99 ? 5.072 -3.822 6.591 1.00 92.44 99 VAL A N 1
ATOM 781 C CA . VAL A 1 99 ? 5.943 -4.321 5.522 1.00 92.44 99 VAL A CA 1
ATOM 782 C C . VAL A 1 99 ? 6.600 -3.124 4.870 1.00 92.44 99 VAL A C 1
ATOM 784 O O . VAL A 1 99 ? 5.906 -2.205 4.448 1.00 92.44 99 VAL A O 1
ATOM 787 N N . ASN A 1 100 ? 7.925 -3.159 4.746 1.00 92.38 100 ASN A N 1
ATOM 788 C CA . ASN A 1 100 ? 8.687 -2.185 3.979 1.00 92.38 100 ASN A CA 1
ATOM 789 C C . ASN A 1 100 ? 9.769 -2.898 3.167 1.00 92.38 100 ASN A C 1
ATOM 791 O O . ASN A 1 100 ? 10.874 -3.157 3.637 1.00 92.38 100 ASN A O 1
ATOM 795 N N . ARG A 1 101 ? 9.435 -3.221 1.920 1.00 93.12 101 ARG A N 1
ATOM 796 C CA . ARG A 1 101 ? 10.377 -3.784 0.945 1.00 93.12 101 ARG A CA 1
ATOM 797 C C . ARG A 1 101 ? 10.969 -2.713 0.037 1.00 93.12 101 ARG A C 1
ATOM 799 O O . ARG A 1 101 ? 11.731 -3.039 -0.860 1.00 93.12 101 ARG A O 1
ATOM 806 N N . ILE A 1 102 ? 10.636 -1.451 0.264 1.00 89.69 102 ILE A N 1
ATOM 807 C CA . ILE A 1 102 ? 11.016 -0.313 -0.577 1.00 89.69 102 ILE A CA 1
ATOM 808 C C . ILE A 1 102 ? 12.137 0.529 0.036 1.00 89.69 102 ILE A C 1
ATOM 810 O O . ILE A 1 102 ? 12.656 1.416 -0.622 1.00 89.69 102 ILE A O 1
ATOM 814 N N . GLN A 1 103 ? 12.553 0.228 1.267 1.00 83.69 103 GLN A N 1
ATOM 815 C CA . GLN A 1 103 ? 13.583 0.954 2.021 1.00 83.69 103 GLN A CA 1
ATOM 816 C C . GLN A 1 103 ? 14.930 1.127 1.301 1.00 83.69 103 GLN A C 1
ATOM 818 O O . GLN A 1 103 ? 15.687 2.032 1.628 1.00 83.69 103 GLN A O 1
ATOM 823 N N . ALA A 1 104 ? 15.250 0.249 0.348 1.00 79.12 104 ALA A N 1
ATOM 824 C CA . ALA A 1 104 ? 16.483 0.324 -0.432 1.00 79.12 104 ALA A CA 1
ATOM 825 C C . ALA A 1 104 ? 16.334 1.153 -1.722 1.00 79.12 104 ALA A C 1
ATOM 827 O O . ALA A 1 104 ? 17.324 1.380 -2.413 1.00 79.12 104 ALA A O 1
ATOM 828 N N . MET A 1 105 ? 15.117 1.579 -2.075 1.00 79.38 105 MET A N 1
ATOM 829 C CA . MET A 1 105 ? 14.836 2.344 -3.287 1.00 79.38 105 MET A CA 1
ATOM 830 C C . MET A 1 105 ? 15.034 3.836 -3.015 1.00 79.38 105 MET A C 1
ATOM 832 O O . MET A 1 105 ? 14.348 4.422 -2.184 1.00 79.38 105 MET A O 1
ATOM 836 N N . ALA A 1 106 ? 15.962 4.458 -3.743 1.00 60.09 106 ALA A N 1
ATOM 837 C CA . ALA A 1 106 ? 16.393 5.835 -3.497 1.00 60.09 106 ALA A CA 1
ATOM 838 C C . ALA A 1 106 ? 15.355 6.916 -3.874 1.00 60.09 106 ALA A C 1
ATOM 840 O O . ALA A 1 106 ? 15.486 8.061 -3.452 1.00 60.09 106 ALA A O 1
ATOM 841 N N . GLU A 1 107 ? 14.335 6.583 -4.674 1.00 58.12 107 GLU A N 1
ATOM 842 C CA . GLU A 1 107 ? 13.447 7.580 -5.303 1.00 58.12 107 GLU A CA 1
ATOM 843 C C . GLU A 1 107 ? 11.999 7.571 -4.793 1.00 58.12 107 GLU A C 1
ATOM 845 O O . GLU A 1 107 ? 11.178 8.388 -5.218 1.00 58.12 107 GLU A O 1
ATOM 850 N N . LEU A 1 108 ? 11.647 6.672 -3.872 1.00 59.09 108 LEU A N 1
ATOM 851 C CA . LEU A 1 108 ? 10.240 6.462 -3.540 1.00 59.09 108 LEU A CA 1
ATOM 852 C C . LEU A 1 108 ? 9.638 7.545 -2.632 1.00 59.09 108 LEU A C 1
ATOM 854 O O . LEU A 1 108 ? 8.435 7.801 -2.714 1.00 59.09 108 LEU A O 1
ATOM 858 N N . ASP A 1 109 ? 10.461 8.253 -1.856 1.00 52.88 109 ASP A N 1
ATOM 859 C CA . ASP A 1 109 ? 10.027 9.414 -1.065 1.00 52.88 109 ASP A CA 1
ATOM 860 C C . ASP A 1 109 ? 9.374 10.494 -1.940 1.00 52.88 109 ASP A C 1
ATOM 862 O O . ASP A 1 109 ? 8.414 11.148 -1.530 1.00 52.88 109 ASP A O 1
ATOM 866 N N . GLN A 1 110 ? 9.830 10.644 -3.188 1.00 53.97 110 GLN A N 1
ATOM 867 C CA . GLN A 1 110 ? 9.249 11.602 -4.129 1.00 53.97 110 GLN A CA 1
ATOM 868 C C . GLN A 1 110 ? 7.879 11.156 -4.645 1.00 53.97 110 GLN A C 1
ATOM 870 O O . GLN A 1 110 ? 7.012 11.996 -4.888 1.00 53.97 110 GLN A O 1
ATOM 875 N N . LEU A 1 111 ? 7.664 9.848 -4.815 1.00 54.44 111 LEU A N 1
ATOM 876 C CA . LEU A 1 111 ? 6.376 9.303 -5.238 1.00 54.44 111 LEU A CA 1
ATOM 877 C C . LEU A 1 111 ? 5.369 9.375 -4.084 1.00 54.44 111 LEU A C 1
ATOM 879 O O . LEU A 1 111 ? 4.276 9.901 -4.261 1.00 54.44 111 LEU A O 1
ATOM 883 N N . LEU A 1 112 ? 5.746 8.930 -2.883 1.00 55.88 112 LEU A N 1
ATOM 884 C CA . LEU A 1 112 ? 4.884 8.982 -1.697 1.00 55.88 112 LEU A CA 1
ATOM 885 C C . LEU A 1 112 ? 4.571 10.429 -1.283 1.00 55.88 112 LEU A C 1
ATOM 887 O O . LEU A 1 112 ? 3.430 10.741 -0.941 1.00 55.88 112 LEU A O 1
ATOM 891 N N . GLY A 1 113 ? 5.529 11.349 -1.422 1.00 53.94 113 GLY A N 1
ATOM 892 C CA . GLY A 1 113 ? 5.310 12.784 -1.217 1.00 53.94 113 GLY A CA 1
ATOM 893 C C . GLY A 1 113 ? 4.312 13.419 -2.197 1.00 53.94 113 GLY A C 1
ATOM 894 O O . GLY A 1 113 ? 3.713 14.440 -1.874 1.00 53.94 113 GLY A O 1
ATOM 895 N N . ARG A 1 114 ? 4.090 12.820 -3.376 1.00 48.72 114 ARG A N 1
ATOM 896 C CA . ARG A 1 114 ? 3.066 13.254 -4.348 1.00 48.72 114 ARG A CA 1
ATOM 897 C C . ARG A 1 114 ? 1.696 12.615 -4.115 1.00 48.72 114 ARG A C 1
ATOM 899 O O . ARG A 1 114 ? 0.699 13.152 -4.585 1.00 48.72 114 ARG A O 1
ATOM 906 N N . LEU A 1 115 ? 1.655 11.469 -3.435 1.00 45.19 115 LEU A N 1
ATOM 907 C CA . LEU A 1 115 ? 0.435 10.693 -3.180 1.00 45.19 115 LEU A CA 1
ATOM 908 C C . LEU A 1 115 ? -0.169 10.980 -1.799 1.00 45.19 115 LEU A C 1
ATOM 910 O O . LEU A 1 115 ? -1.336 10.680 -1.562 1.00 45.19 115 LEU A O 1
ATOM 914 N N . THR A 1 116 ? 0.603 11.585 -0.898 1.00 38.16 116 THR A N 1
ATOM 915 C CA . THR A 1 116 ? 0.088 12.136 0.355 1.00 38.16 116 THR A CA 1
ATOM 916 C C . THR A 1 116 ? -0.516 13.522 0.100 1.00 38.16 116 THR A C 1
ATOM 918 O O . THR A 1 116 ? 0.148 14.383 -0.485 1.00 38.16 116 THR A O 1
ATOM 921 N N . PRO A 1 117 ? -1.769 13.793 0.515 1.00 38.75 117 PRO A N 1
ATOM 922 C CA . PRO A 1 117 ? -2.293 15.149 0.496 1.00 38.75 117 PRO A CA 1
ATOM 923 C C . PRO A 1 117 ? -1.488 15.989 1.493 1.00 38.75 117 PRO A C 1
ATOM 925 O O . PRO A 1 117 ? -1.665 15.911 2.705 1.00 38.75 117 PRO A O 1
ATOM 928 N N . SER A 1 118 ? -0.544 16.773 0.976 1.00 35.34 118 SER A N 1
ATOM 929 C CA . SER A 1 118 ? 0.234 17.710 1.778 1.00 35.34 118 SER A CA 1
ATOM 930 C C . SER A 1 118 ? -0.696 18.740 2.440 1.00 35.34 118 SER A C 1
ATOM 932 O O . SER A 1 118 ? -1.460 19.405 1.732 1.00 35.34 118 SER A O 1
ATOM 934 N N . PRO A 1 119 ? -0.586 18.988 3.762 1.00 43.19 119 PRO A N 1
ATOM 935 C CA . PRO A 1 119 ? -1.293 20.088 4.417 1.00 43.19 119 PRO A CA 1
ATOM 936 C C . PRO A 1 119 ? -0.853 21.471 3.901 1.00 43.19 119 PRO A C 1
ATOM 938 O O . PRO A 1 119 ? -1.505 22.475 4.176 1.00 43.19 119 PRO A O 1
ATOM 941 N N . ARG A 1 120 ? 0.255 21.557 3.148 1.00 38.25 120 ARG A N 1
ATOM 942 C CA . ARG A 1 120 ? 0.821 22.828 2.665 1.00 38.25 120 ARG A CA 1
ATOM 943 C C . ARG A 1 120 ? 0.215 23.349 1.364 1.00 38.25 120 ARG A C 1
ATOM 945 O O . ARG A 1 120 ? 0.483 24.494 1.012 1.00 38.25 120 ARG A O 1
ATOM 952 N N . SER A 1 121 ? -0.649 22.592 0.689 1.00 40.12 121 SER A N 1
ATOM 953 C CA . SER A 1 121 ? -1.334 23.091 -0.515 1.00 40.12 121 SER A CA 1
ATOM 954 C C . SER A 1 121 ? -2.480 24.071 -0.214 1.00 40.12 121 SER A C 1
ATOM 956 O O . SER A 1 121 ? -3.066 24.615 -1.144 1.00 40.12 121 SER A O 1
ATOM 958 N N . GLN A 1 122 ? -2.781 24.359 1.060 1.00 39.84 122 GLN A N 1
ATOM 959 C CA . GLN A 1 122 ? -3.812 25.338 1.439 1.00 39.84 122 GLN A CA 1
ATOM 960 C C . GLN A 1 122 ? -3.314 26.793 1.541 1.00 39.84 122 GLN A C 1
ATOM 962 O O . GLN A 1 122 ? -4.126 27.688 1.747 1.00 39.84 122 GLN A O 1
ATOM 967 N N . SER A 1 123 ? -2.016 27.077 1.361 1.00 36.81 123 SER A N 1
ATOM 968 C CA . SER A 1 123 ? -1.487 28.442 1.563 1.00 36.81 123 SER A CA 1
ATOM 969 C C . SER A 1 123 ? -1.320 29.286 0.288 1.00 36.81 123 SER A C 1
ATOM 971 O O . SER A 1 123 ? -0.768 30.381 0.368 1.00 36.81 123 SER A O 1
ATOM 973 N N . LEU A 1 124 ? -1.768 28.821 -0.884 1.00 39.69 124 LEU A N 1
ATOM 974 C CA . LEU A 1 124 ? -1.639 29.584 -2.142 1.00 39.69 124 LEU A CA 1
ATOM 975 C C . LEU A 1 124 ? -2.972 30.059 -2.745 1.00 39.69 124 LEU A C 1
ATOM 977 O O . LEU A 1 124 ? -2.975 30.604 -3.843 1.00 39.69 124 LEU A O 1
ATOM 981 N N . LEU A 1 125 ? -4.091 29.932 -2.021 1.00 39.41 125 LEU A N 1
ATOM 982 C CA . LEU A 1 125 ? -5.404 30.442 -2.457 1.00 39.41 125 LEU A CA 1
ATOM 983 C C . LEU A 1 125 ? -6.010 31.529 -1.551 1.00 39.41 125 LEU A C 1
ATOM 985 O O . LEU A 1 125 ? -7.161 31.901 -1.745 1.00 39.41 125 LEU A O 1
ATOM 989 N N . THR A 1 126 ? -5.248 32.103 -0.616 1.00 41.31 126 THR A N 1
ATOM 990 C CA . THR A 1 126 ? -5.700 33.251 0.202 1.00 41.31 126 THR A CA 1
ATOM 991 C C . THR A 1 126 ? -5.103 34.599 -0.205 1.00 41.31 126 THR A C 1
ATOM 993 O O . THR A 1 126 ? -5.469 35.617 0.373 1.00 41.31 126 THR A O 1
ATOM 996 N N . SER A 1 127 ? -4.262 34.662 -1.243 1.00 42.09 127 SER A N 1
ATOM 997 C CA . SER A 1 127 ? -3.668 35.936 -1.692 1.00 42.09 127 SER A CA 1
ATOM 998 C C . SER A 1 127 ? -4.410 36.626 -2.845 1.00 42.09 127 SER A C 1
ATOM 1000 O O . SER A 1 127 ? -3.878 37.569 -3.421 1.00 42.09 127 SER A O 1
ATOM 1002 N N . ILE A 1 128 ? -5.635 36.205 -3.189 1.00 49.97 128 ILE A N 1
ATOM 1003 C CA . ILE A 1 128 ? -6.456 36.875 -4.217 1.00 49.97 128 ILE A CA 1
ATOM 1004 C C . ILE A 1 128 ? -7.852 37.221 -3.677 1.00 49.97 128 ILE A C 1
ATOM 1006 O O . ILE A 1 128 ? -8.839 36.990 -4.351 1.00 49.97 128 ILE A O 1
ATOM 1010 N N . THR A 1 129 ? -7.959 37.779 -2.466 1.00 47.44 129 THR A N 1
ATOM 1011 C CA . THR A 1 129 ? -9.089 38.654 -2.073 1.00 47.44 129 THR A CA 1
ATOM 1012 C C . THR A 1 129 ? -8.662 39.628 -0.963 1.00 47.44 129 THR A C 1
ATOM 1014 O O . THR A 1 129 ? -9.314 39.735 0.069 1.00 47.44 129 THR A O 1
ATOM 1017 N N . SER A 1 130 ? -7.558 40.348 -1.157 1.00 51.03 130 SER A N 1
ATOM 1018 C CA . SER A 1 130 ? -7.284 41.580 -0.398 1.00 51.03 130 SER A CA 1
ATOM 1019 C C . SER A 1 130 ? -7.196 42.739 -1.384 1.00 51.03 130 SER A C 1
ATOM 1021 O O . SER A 1 130 ? -6.158 43.367 -1.555 1.00 51.03 130 SER A O 1
ATOM 1023 N N . GLY A 1 131 ? -8.297 42.935 -2.114 1.00 42.62 131 GLY A N 1
ATOM 1024 C CA . GLY A 1 131 ? -8.593 44.129 -2.894 1.00 42.62 131 GLY A CA 1
ATOM 1025 C C . GLY A 1 131 ? -9.644 44.920 -2.131 1.00 42.62 131 GLY A C 1
ATOM 1026 O O . GLY A 1 131 ? -10.837 44.664 -2.257 1.00 42.62 131 GLY A O 1
ATOM 1027 N N . ASP A 1 132 ? -9.139 45.795 -1.277 1.00 46.69 132 ASP A N 1
ATOM 1028 C CA . ASP A 1 132 ? -9.837 46.748 -0.427 1.00 46.69 132 ASP A CA 1
ATOM 1029 C C . ASP A 1 132 ? -11.020 47.423 -1.153 1.00 46.69 132 ASP A C 1
ATOM 1031 O O . ASP A 1 132 ? -10.859 48.048 -2.201 1.00 46.69 132 ASP A O 1
ATOM 1035 N N . SER A 1 133 ? -12.226 47.258 -0.612 1.00 52.03 133 SER A N 1
ATOM 1036 C CA . SER A 1 133 ? -13.430 47.976 -1.030 1.00 52.03 133 SER A CA 1
ATOM 1037 C C . SER A 1 133 ? -13.900 48.813 0.145 1.00 52.03 133 SER A C 1
ATOM 1039 O O . SER A 1 133 ? -14.489 48.255 1.064 1.00 52.03 133 SER A O 1
ATOM 1041 N N . SER A 1 134 ? -13.647 50.124 0.110 1.00 49.44 134 SER A N 1
ATOM 1042 C CA . SER A 1 134 ? -14.383 51.207 0.796 1.00 49.44 134 SER A CA 1
ATOM 1043 C C . SER A 1 134 ? -13.705 52.530 0.392 1.00 49.44 134 SER A C 1
ATOM 1045 O O . SER A 1 134 ? -12.534 52.730 0.685 1.00 49.44 134 SER A O 1
ATOM 1047 N N . HIS A 1 135 ? -14.320 53.474 -0.317 1.00 47.97 135 HIS A N 1
ATOM 1048 C CA . HIS A 1 135 ? -15.422 54.299 0.170 1.00 47.97 135 HIS A CA 1
ATOM 1049 C C . HIS A 1 135 ? -16.133 54.989 -1.004 1.00 47.97 135 HIS A C 1
ATOM 1051 O O . HIS A 1 135 ? -15.501 55.695 -1.789 1.00 47.97 135 HIS A O 1
ATOM 1057 N N . GLY A 1 136 ? -17.457 54.850 -1.061 1.00 40.75 136 GLY A N 1
ATOM 1058 C CA . GLY A 1 136 ? -18.326 55.857 -1.659 1.00 40.75 136 GLY A CA 1
ATOM 1059 C C . GLY A 1 136 ? -18.665 56.906 -0.601 1.00 40.75 136 GLY A C 1
ATOM 1060 O O . GLY A 1 136 ? -19.027 56.551 0.519 1.00 40.75 136 GLY A O 1
ATOM 1061 N N . ASN A 1 137 ? -18.529 58.181 -0.952 1.00 48.34 137 ASN A N 1
ATOM 1062 C CA . ASN A 1 137 ? -19.158 59.283 -0.235 1.00 48.34 137 ASN A CA 1
ATOM 1063 C C . ASN A 1 137 ? -19.450 60.396 -1.251 1.00 48.34 137 ASN A C 1
ATOM 1065 O O . ASN A 1 137 ? -18.519 60.897 -1.885 1.00 48.34 137 ASN A O 1
ATOM 1069 N N . GLY A 1 138 ? -20.730 60.732 -1.419 1.00 43.59 138 GLY A N 1
ATOM 1070 C CA . GLY A 1 138 ? -21.227 61.743 -2.356 1.00 43.59 138 GLY A CA 1
ATOM 1071 C C . GLY A 1 138 ? -22.641 61.441 -2.811 1.00 43.59 138 GLY A C 1
ATOM 1072 O O . GLY A 1 138 ? -22.765 60.689 -3.799 1.00 43.59 138 GLY A O 1
#

Radius of gyration: 20.72 Å; chains: 1; bounding box: 39×89×37 Å

pLDDT: mean 77.65, std 19.91, range [35.31, 96.94]